Protein AF-A0A2G9M2K9-F1 (afdb_monomer_lite)

pLDDT: mean 94.93, std 4.9, range [70.88, 97.94]

Sequence (76 aa):
MILVKKIAKAADQGMAPGGFNIVQYNRPVAGQVIPHIHFHVIPRFKGDGIVLNWKQGSYKEGEIGEYAKNIKSFIS

Foldseek 3Di:
DVVLVVVLVVCCVVPVAPDWDWDWADDPVRPDPDNDTDIDTGRHHVPPPDDPPDDDDDDDVCRVVVVVVVVVVPPD

Radius of gyration: 17.04 Å; chains: 1; bounding box: 45×23×42 Å

Secondary structure (DSSP, 8-state):
-HHHHHHHHHHHHHH--SEEEEE---SGGGT--SSS---EEEEE-TT-----------PPT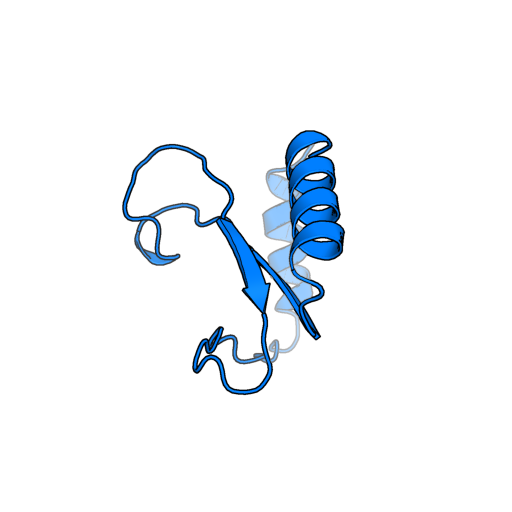THHHHHHHHHHTT--

Structure (mmCIF, N/CA/C/O backbone):
data_AF-A0A2G9M2K9-F1
#
_entry.id   AF-A0A2G9M2K9-F1
#
loop_
_atom_site.group_PDB
_atom_site.id
_atom_site.type_symbol
_atom_site.label_atom_id
_atom_site.label_alt_id
_atom_site.label_comp_id
_atom_site.label_asym_id
_atom_site.label_entity_id
_atom_site.label_seq_id
_atom_site.pdbx_PDB_ins_code
_atom_site.Cartn_x
_atom_site.Cartn_y
_atom_site.Cartn_z
_atom_site.occupancy
_atom_site.B_iso_or_equiv
_atom_site.auth_seq_id
_atom_site.auth_comp_id
_atom_site.auth_asym_id
_atom_site.auth_atom_id
_atom_site.pdbx_PDB_model_num
ATOM 1 N N . MET A 1 1 ? 7.072 6.406 9.139 1.00 70.88 1 MET A N 1
ATOM 2 C CA . MET A 1 1 ? 6.782 6.682 7.706 1.00 70.88 1 MET A CA 1
ATOM 3 C C . MET A 1 1 ? 7.897 7.390 6.926 1.00 70.88 1 MET A C 1
ATOM 5 O O . MET A 1 1 ? 7.926 7.250 5.708 1.00 70.88 1 MET A O 1
ATOM 9 N N . ILE A 1 2 ? 8.821 8.119 7.568 1.00 94.25 2 ILE A N 1
ATOM 10 C CA . ILE A 1 2 ? 9.894 8.869 6.876 1.00 94.25 2 ILE A CA 1
ATOM 11 C C . ILE A 1 2 ? 10.742 7.971 5.956 1.00 94.25 2 ILE A C 1
ATOM 13 O O . ILE A 1 2 ? 11.019 8.347 4.818 1.00 94.25 2 ILE A O 1
ATOM 17 N N . LEU A 1 3 ? 11.093 6.763 6.413 1.00 96.38 3 LEU A N 1
ATOM 18 C CA . LEU A 1 3 ? 11.914 5.828 5.638 1.00 96.38 3 LEU A CA 1
ATOM 19 C C . LEU A 1 3 ? 11.226 5.358 4.347 1.00 96.38 3 LEU A C 1
ATOM 21 O O . LEU A 1 3 ? 11.828 5.449 3.284 1.00 96.38 3 LEU A O 1
ATOM 25 N N . VAL A 1 4 ? 9.957 4.940 4.412 1.00 97.12 4 VAL A N 1
ATOM 26 C CA . VAL A 1 4 ? 9.191 4.503 3.226 1.00 97.12 4 VAL A CA 1
ATOM 27 C C . VAL A 1 4 ? 9.143 5.614 2.175 1.00 97.12 4 VAL A C 1
ATOM 29 O O . VAL A 1 4 ? 9.401 5.366 1.002 1.00 97.12 4 VAL A O 1
ATOM 32 N N . LYS A 1 5 ? 8.913 6.864 2.602 1.00 96.50 5 LYS A N 1
ATOM 33 C CA . LYS A 1 5 ? 8.936 8.036 1.714 1.00 96.50 5 LYS A CA 1
ATOM 34 C C . LYS A 1 5 ? 10.312 8.256 1.077 1.00 96.50 5 LYS A C 1
ATOM 36 O O . LYS A 1 5 ? 10.381 8.583 -0.104 1.00 96.50 5 LYS A O 1
ATOM 41 N N . LYS A 1 6 ? 11.400 8.093 1.840 1.00 97.69 6 LYS A N 1
ATOM 42 C CA . LYS A 1 6 ? 12.775 8.218 1.327 1.00 97.69 6 LYS A CA 1
ATOM 43 C C . LYS A 1 6 ? 13.061 7.166 0.252 1.00 97.69 6 LYS A C 1
ATOM 45 O O . LYS A 1 6 ? 13.570 7.519 -0.805 1.00 97.69 6 LYS A O 1
ATOM 50 N N . ILE A 1 7 ? 12.695 5.909 0.505 1.00 97.44 7 ILE A N 1
ATOM 51 C CA . ILE A 1 7 ? 12.894 4.808 -0.446 1.00 97.44 7 ILE A CA 1
ATOM 52 C C . ILE A 1 7 ? 12.040 4.999 -1.703 1.00 97.44 7 ILE A C 1
ATOM 54 O O . ILE A 1 7 ? 12.567 4.883 -2.802 1.00 97.44 7 ILE A O 1
ATOM 58 N N . ALA A 1 8 ? 10.763 5.369 -1.562 1.00 97.12 8 ALA A N 1
ATOM 59 C CA . ALA A 1 8 ? 9.889 5.627 -2.707 1.00 97.12 8 ALA A CA 1
ATOM 60 C C . ALA A 1 8 ? 10.441 6.735 -3.620 1.00 97.12 8 ALA A C 1
ATOM 62 O O . ALA A 1 8 ? 10.475 6.564 -4.832 1.00 97.12 8 ALA A O 1
ATOM 63 N N . LYS A 1 9 ? 10.955 7.831 -3.045 1.00 96.94 9 LYS A N 1
ATOM 64 C CA . LYS A 1 9 ? 11.607 8.903 -3.818 1.00 96.94 9 LYS A CA 1
ATOM 65 C C . LYS A 1 9 ? 12.875 8.441 -4.535 1.00 96.94 9 LYS A C 1
ATOM 67 O O . LYS A 1 9 ? 13.098 8.830 -5.673 1.00 96.94 9 LYS A O 1
ATOM 72 N N . ALA A 1 10 ? 13.708 7.637 -3.875 1.00 97.50 10 ALA A N 1
ATOM 73 C CA . ALA A 1 10 ? 14.917 7.103 -4.498 1.00 97.50 10 ALA A CA 1
ATOM 74 C C . ALA A 1 10 ? 14.576 6.167 -5.671 1.00 97.50 10 ALA A C 1
ATOM 76 O O . ALA A 1 10 ? 15.205 6.250 -6.722 1.00 97.50 10 ALA A O 1
ATOM 77 N N . ALA A 1 11 ? 13.548 5.328 -5.513 1.00 97.19 11 ALA A N 1
ATOM 78 C CA . ALA A 1 11 ? 13.050 4.466 -6.582 1.00 97.19 11 ALA A CA 1
ATOM 79 C C . ALA A 1 11 ? 12.473 5.273 -7.760 1.00 97.19 11 ALA A C 1
ATOM 81 O O . ALA A 1 11 ? 12.712 4.924 -8.911 1.00 97.19 11 ALA A O 1
ATOM 82 N N . ASP A 1 12 ? 11.773 6.375 -7.482 1.00 97.06 12 ASP A N 1
ATOM 83 C CA . ASP A 1 12 ? 11.244 7.293 -8.501 1.00 97.06 12 ASP A CA 1
ATOM 84 C C . ASP A 1 12 ? 12.349 7.914 -9.349 1.00 97.06 12 ASP A C 1
ATOM 86 O O . ASP A 1 12 ? 12.341 7.802 -10.572 1.00 97.06 12 ASP A O 1
ATOM 90 N N . GLN A 1 13 ? 13.371 8.466 -8.698 1.00 97.50 13 GLN A N 1
ATOM 91 C CA . GLN A 1 13 ? 14.508 9.068 -9.390 1.00 97.50 13 GLN A CA 1
ATOM 92 C C . GLN A 1 13 ? 15.341 8.043 -10.168 1.00 97.50 13 GLN A C 1
ATOM 94 O O . GLN A 1 13 ? 15.831 8.351 -11.250 1.00 97.50 13 GLN A O 1
ATOM 99 N N . GLY A 1 14 ? 15.518 6.838 -9.620 1.00 97.69 14 GLY A N 1
ATOM 100 C CA . GLY A 1 14 ? 16.355 5.806 -10.231 1.00 97.69 14 GLY A CA 1
ATOM 101 C C . GLY A 1 14 ? 15.692 5.048 -11.381 1.00 97.69 14 GLY A C 1
ATOM 102 O O . GLY A 1 14 ? 16.400 4.432 -12.173 1.00 97.69 14 GLY A O 1
ATOM 103 N N . MET A 1 15 ? 14.357 5.052 -11.464 1.00 97.19 15 MET A N 1
ATOM 104 C CA . MET A 1 15 ? 13.620 4.180 -12.390 1.00 97.19 15 MET A CA 1
ATOM 105 C C . MET A 1 15 ? 12.552 4.895 -13.228 1.00 97.19 15 MET A C 1
ATOM 107 O O . MET A 1 15 ? 12.033 4.279 -14.156 1.00 97.19 15 MET A O 1
ATOM 111 N N . ALA A 1 16 ? 12.208 6.150 -12.910 1.00 96.88 16 ALA A N 1
ATOM 112 C CA . ALA A 1 16 ? 11.171 6.948 -13.574 1.00 96.88 16 ALA A CA 1
ATOM 113 C C . ALA A 1 16 ? 9.867 6.167 -13.885 1.00 96.88 16 ALA A C 1
ATOM 115 O O . ALA A 1 16 ? 9.426 6.122 -15.039 1.00 96.88 16 ALA A O 1
ATOM 116 N N . PRO A 1 17 ? 9.251 5.500 -12.889 1.00 97.56 17 PRO A N 1
ATOM 117 C CA . PRO A 1 17 ? 8.026 4.741 -13.102 1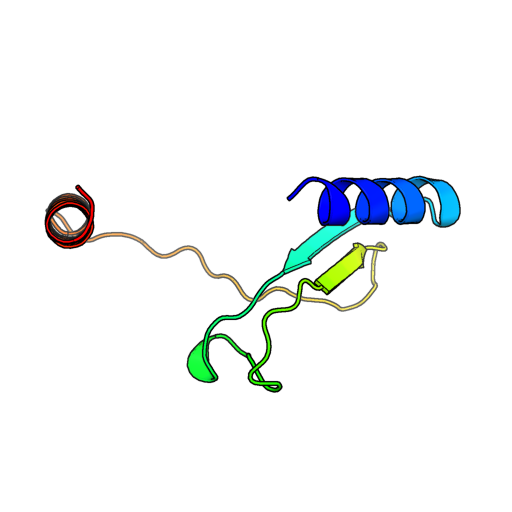.00 97.56 17 PRO A CA 1
ATOM 118 C C . PRO A 1 17 ? 6.828 5.664 -13.369 1.00 97.56 17 PRO A C 1
ATOM 120 O O . PRO A 1 17 ? 6.830 6.846 -13.042 1.00 97.56 17 PRO A O 1
ATOM 123 N N . GLY A 1 18 ? 5.745 5.104 -13.909 1.00 96.62 18 GLY A N 1
ATOM 124 C CA . GLY A 1 18 ? 4.486 5.835 -14.105 1.00 96.62 18 GLY A CA 1
ATOM 125 C C . GLY A 1 18 ? 3.675 6.038 -12.818 1.00 96.62 18 GLY A C 1
ATOM 126 O O . GLY A 1 18 ? 2.657 6.725 -12.834 1.00 96.62 18 GLY A O 1
ATOM 127 N N . GLY A 1 19 ? 4.087 5.416 -11.711 1.00 94.81 19 GLY A N 1
ATOM 128 C CA . GLY A 1 19 ? 3.448 5.534 -10.404 1.00 94.81 19 GLY A CA 1
ATOM 129 C C . GLY A 1 19 ? 3.997 4.531 -9.391 1.00 94.81 19 GLY A C 1
ATOM 130 O O . GLY A 1 19 ? 4.982 3.842 -9.651 1.00 94.81 19 GLY A O 1
ATOM 131 N N . PHE A 1 20 ? 3.338 4.422 -8.234 1.00 94.94 20 PHE A N 1
ATOM 132 C CA . PHE A 1 20 ? 3.739 3.513 -7.157 1.00 94.94 20 PHE A CA 1
ATOM 133 C C . PHE A 1 20 ? 2.553 2.895 -6.436 1.00 94.94 20 PHE A C 1
ATOM 135 O O . PHE A 1 20 ? 1.510 3.528 -6.263 1.00 94.94 20 PHE A O 1
ATOM 142 N N . ASN A 1 21 ? 2.770 1.701 -5.886 1.00 95.50 21 ASN A N 1
ATOM 143 C CA . ASN A 1 21 ? 1.996 1.228 -4.748 1.00 95.50 21 ASN A CA 1
ATOM 144 C C . ASN A 1 21 ? 2.878 1.124 -3.508 1.00 95.50 21 ASN A C 1
ATOM 146 O O . ASN A 1 21 ? 3.989 0.597 -3.559 1.00 95.50 21 ASN A O 1
ATOM 150 N N . ILE A 1 22 ? 2.339 1.598 -2.388 1.00 95.75 22 ILE A N 1
ATOM 151 C CA . ILE A 1 22 ? 2.871 1.344 -1.054 1.00 95.75 22 ILE A CA 1
ATOM 152 C C . ILE A 1 22 ? 1.869 0.432 -0.366 1.00 95.75 22 ILE A C 1
ATOM 154 O O . ILE A 1 22 ? 0.720 0.828 -0.176 1.00 95.75 22 ILE A O 1
ATOM 158 N N . VAL A 1 23 ? 2.283 -0.788 -0.035 1.00 95.50 23 VAL A N 1
ATOM 159 C CA . VAL A 1 23 ? 1.367 -1.806 0.485 1.00 95.50 23 VAL A CA 1
ATOM 160 C C . VAL A 1 23 ? 1.926 -2.414 1.757 1.00 95.50 23 VAL A C 1
ATOM 162 O O . VAL A 1 23 ? 3.107 -2.751 1.833 1.00 95.50 23 VAL A O 1
ATOM 165 N N . GLN A 1 24 ? 1.065 -2.555 2.755 1.00 96.56 24 GLN A N 1
ATOM 166 C CA . GLN A 1 24 ? 1.367 -3.249 3.993 1.00 96.56 24 GLN A 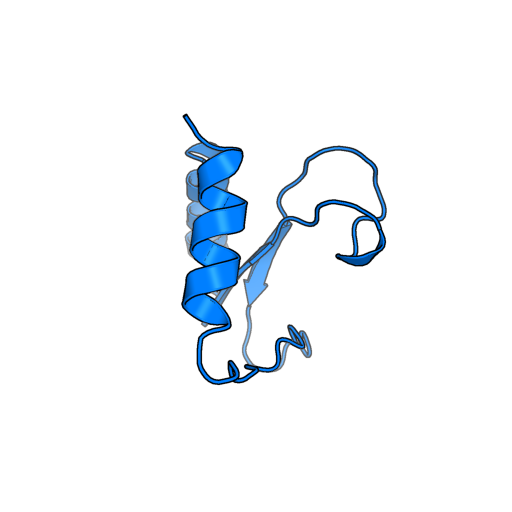CA 1
ATOM 167 C C . GLN A 1 24 ? 0.163 -4.105 4.367 1.00 96.56 24 GLN A C 1
ATOM 169 O O . GLN A 1 24 ? -0.961 -3.611 4.429 1.00 96.56 24 GLN A O 1
ATOM 174 N N . TYR A 1 25 ? 0.407 -5.391 4.593 1.00 96.19 25 TYR A N 1
ATOM 175 C CA . TYR A 1 25 ? -0.633 -6.350 4.937 1.00 96.19 25 TYR A CA 1
ATOM 176 C C . TYR A 1 25 ? -0.532 -6.735 6.408 1.00 96.19 25 TYR A C 1
ATOM 178 O O . TYR A 1 25 ? 0.555 -7.027 6.909 1.00 96.19 25 TYR A O 1
ATOM 186 N N . ASN A 1 26 ? -1.679 -6.754 7.087 1.00 97.44 26 ASN A N 1
ATOM 187 C CA . ASN A 1 26 ? -1.807 -7.218 8.462 1.00 97.44 26 ASN A CA 1
ATOM 188 C C . ASN A 1 26 ? -2.675 -8.470 8.479 1.00 97.44 26 ASN A C 1
ATOM 190 O O . ASN A 1 26 ? -3.854 -8.400 8.134 1.00 97.44 26 ASN A O 1
ATOM 194 N N . ARG A 1 27 ? -2.109 -9.575 8.969 1.00 97.19 27 ARG A N 1
ATOM 195 C CA . ARG A 1 27 ? -2.725 -10.907 9.064 1.00 97.19 27 ARG A CA 1
ATOM 196 C C . ARG A 1 27 ? -2.912 -11.611 7.703 1.00 97.19 27 ARG A C 1
ATOM 198 O O . ARG A 1 27 ? -2.979 -10.952 6.662 1.00 97.19 27 ARG A O 1
ATOM 205 N N . PRO A 1 28 ? -3.030 -12.956 7.694 1.00 96.94 28 PRO A N 1
ATOM 206 C CA . PRO A 1 28 ? -3.061 -13.738 6.453 1.00 96.94 28 PRO A CA 1
ATOM 207 C C . PRO A 1 28 ? -4.220 -13.412 5.507 1.00 96.94 28 PRO A C 1
ATOM 209 O O . PRO A 1 28 ? -4.020 -13.399 4.299 1.00 96.94 28 PRO A O 1
ATOM 212 N N . VAL A 1 29 ? -5.409 -13.083 6.030 1.00 95.62 29 VAL A N 1
ATOM 213 C CA . VAL A 1 29 ? -6.590 -12.739 5.205 1.00 95.62 29 VAL A CA 1
ATOM 214 C C . VAL A 1 29 ? -6.345 -11.497 4.344 1.00 95.62 29 VAL A C 1
ATOM 216 O O . VAL A 1 29 ? -6.860 -11.408 3.235 1.00 95.62 29 VAL A O 1
ATOM 219 N N . ALA A 1 30 ? -5.524 -10.557 4.822 1.00 94.25 30 ALA A N 1
ATOM 220 C CA . ALA A 1 30 ? -5.126 -9.391 4.041 1.00 94.25 30 ALA A CA 1
ATOM 221 C C . ALA A 1 30 ? -3.991 -9.692 3.044 1.00 94.25 30 ALA A C 1
ATOM 223 O O . ALA A 1 30 ? -3.647 -8.813 2.267 1.00 94.25 30 ALA A O 1
ATOM 224 N N . GLY A 1 31 ? -3.397 -10.892 3.064 1.00 93.75 31 GLY A N 1
ATOM 225 C CA . GLY A 1 31 ? -2.273 -11.284 2.206 1.00 93.75 31 GLY A CA 1
ATOM 226 C C . GLY A 1 31 ? -0.904 -11.313 2.898 1.00 93.75 31 GLY A C 1
ATOM 227 O O . GLY A 1 31 ? 0.112 -11.466 2.222 1.00 93.75 31 GLY A O 1
ATOM 228 N N . GLN A 1 32 ? -0.831 -11.172 4.229 1.00 97.62 32 GLN A N 1
ATOM 229 C CA . GLN A 1 32 ? 0.449 -11.258 4.941 1.00 97.62 32 GLN A CA 1
ATOM 230 C C . GLN A 1 32 ? 0.939 -12.711 5.021 1.00 97.62 32 GLN A C 1
ATOM 232 O O . GLN A 1 32 ? 0.368 -13.522 5.746 1.00 97.62 32 GLN A O 1
ATOM 237 N N . VAL A 1 33 ? 2.035 -13.013 4.325 1.00 97.12 33 VAL A N 1
ATOM 238 C CA . VAL A 1 33 ? 2.684 -14.337 4.368 1.00 97.12 33 VAL A CA 1
ATOM 239 C C . VAL A 1 33 ? 3.756 -14.404 5.459 1.00 97.12 33 VAL A C 1
ATOM 241 O O . VAL A 1 33 ? 3.839 -15.389 6.185 1.00 97.12 33 VAL A O 1
ATOM 244 N N . ILE A 1 34 ? 4.557 -13.342 5.613 1.00 97.06 34 ILE A N 1
ATOM 245 C CA . ILE A 1 34 ? 5.610 -13.265 6.634 1.00 97.06 34 ILE A CA 1
ATOM 246 C C . ILE A 1 34 ? 5.096 -12.470 7.842 1.00 97.06 34 ILE A C 1
ATOM 248 O O . ILE A 1 34 ? 4.768 -11.289 7.675 1.00 97.06 34 ILE A O 1
ATOM 252 N N . PRO A 1 35 ? 5.053 -13.058 9.056 1.00 96.12 35 PRO A N 1
ATOM 253 C CA . PRO A 1 35 ? 4.506 -12.426 10.260 1.00 96.12 35 PRO A CA 1
ATOM 254 C C . PRO A 1 35 ? 5.488 -11.422 10.895 1.00 96.12 35 PRO A C 1
ATOM 256 O O . PRO A 1 35 ? 5.742 -11.430 12.094 1.00 96.12 35 PRO A O 1
ATOM 259 N N . HIS A 1 36 ? 6.048 -10.540 10.070 1.00 97.00 36 HIS A N 1
ATOM 260 C CA . HIS A 1 36 ? 6.883 -9.407 10.453 1.00 97.00 36 HIS A CA 1
ATOM 261 C C . HIS A 1 36 ? 6.376 -8.175 9.703 1.00 97.00 36 HIS A C 1
ATOM 263 O O . HIS A 1 36 ? 6.014 -8.278 8.530 1.00 97.00 36 HIS A O 1
ATOM 269 N N . ILE A 1 37 ? 6.328 -7.010 10.347 1.00 96.94 37 ILE A N 1
ATOM 270 C CA . ILE A 1 37 ? 5.854 -5.785 9.694 1.00 96.94 37 ILE A CA 1
ATOM 271 C C . ILE A 1 37 ? 6.819 -5.348 8.586 1.00 96.94 37 ILE A C 1
ATOM 273 O O . ILE A 1 37 ? 7.986 -5.067 8.828 1.00 96.94 37 ILE A O 1
ATOM 277 N N . HIS A 1 38 ? 6.333 -5.259 7.354 1.00 97.00 38 HIS A N 1
ATOM 278 C CA . HIS A 1 38 ? 7.119 -4.782 6.220 1.00 97.00 38 HIS A CA 1
ATOM 279 C C . HIS A 1 38 ? 6.242 -3.970 5.274 1.00 97.00 38 HIS A C 1
ATOM 281 O O . HIS A 1 38 ? 5.031 -4.162 5.206 1.00 97.00 38 HIS A O 1
ATOM 287 N N . PHE A 1 39 ? 6.871 -3.053 4.545 1.00 97.38 39 PHE A N 1
ATOM 288 C CA . PHE A 1 39 ? 6.217 -2.242 3.529 1.00 97.38 39 PHE A CA 1
ATOM 289 C C . PHE A 1 39 ? 6.765 -2.636 2.167 1.00 97.38 39 PHE A C 1
ATOM 291 O O . PHE A 1 39 ? 7.972 -2.563 1.936 1.00 97.38 39 PHE A O 1
ATOM 298 N N . HIS A 1 40 ? 5.875 -3.002 1.256 1.00 96.25 40 HIS A N 1
ATOM 299 C CA . HIS A 1 40 ? 6.211 -3.081 -0.153 1.00 96.25 40 HIS A CA 1
ATOM 300 C C . HIS A 1 40 ? 6.244 -1.666 -0.733 1.00 96.25 40 HIS A C 1
ATOM 302 O O . HIS A 1 40 ? 5.297 -0.898 -0.557 1.00 96.25 40 HIS A O 1
ATOM 308 N N . VAL A 1 41 ? 7.327 -1.339 -1.436 1.00 96.69 41 VAL A N 1
ATOM 309 C CA . VAL A 1 41 ? 7.441 -0.156 -2.294 1.00 96.69 41 VAL A CA 1
ATOM 310 C C . VAL A 1 41 ? 7.560 -0.678 -3.716 1.00 96.69 41 VAL A C 1
ATOM 312 O O . VAL A 1 41 ? 8.586 -1.249 -4.070 1.00 96.69 41 VAL A O 1
ATOM 315 N N . ILE A 1 42 ? 6.490 -0.550 -4.498 1.00 96.06 42 ILE A N 1
ATOM 316 C CA . ILE A 1 42 ? 6.371 -1.182 -5.816 1.00 96.06 42 ILE A CA 1
ATOM 317 C C . ILE A 1 42 ? 6.297 -0.074 -6.876 1.00 96.06 42 ILE A C 1
ATOM 319 O O . ILE A 1 42 ? 5.229 0.530 -7.025 1.00 96.06 42 ILE A O 1
ATOM 323 N N . PRO A 1 43 ? 7.398 0.228 -7.592 1.00 96.75 43 PRO A N 1
ATOM 324 C CA . PRO A 1 43 ? 7.368 1.051 -8.800 1.00 96.75 43 PRO A CA 1
ATOM 325 C C . PRO A 1 43 ? 6.437 0.427 -9.842 1.00 96.75 43 PRO A C 1
ATOM 327 O O . PRO A 1 43 ? 6.486 -0.782 -10.063 1.00 96.75 43 PRO A O 1
ATOM 330 N N . ARG A 1 44 ? 5.577 1.234 -10.465 1.00 97.06 44 ARG A N 1
ATOM 331 C CA . ARG A 1 44 ? 4.566 0.776 -11.424 1.00 97.06 44 ARG A CA 1
ATOM 332 C C . ARG A 1 44 ? 4.881 1.268 -12.823 1.00 97.06 44 ARG A C 1
ATOM 334 O O . ARG A 1 44 ? 5.115 2.457 -13.037 1.00 97.06 44 ARG A O 1
ATOM 341 N N . PHE A 1 45 ? 4.814 0.360 -13.784 1.00 96.81 45 PHE A N 1
ATOM 342 C CA . PHE A 1 45 ? 5.023 0.665 -15.195 1.00 96.81 45 PHE A CA 1
ATOM 343 C C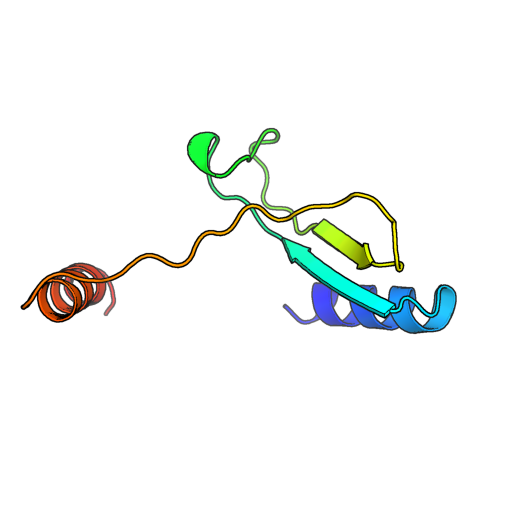 . PHE A 1 45 ? 3.766 0.320 -15.982 1.00 96.81 45 PHE A C 1
ATOM 345 O O . PHE A 1 45 ? 3.019 -0.599 -15.638 1.00 96.81 45 PHE A O 1
ATOM 352 N N . LYS A 1 46 ? 3.510 1.069 -17.056 1.00 96.12 46 LYS A N 1
ATOM 353 C CA . LYS A 1 46 ? 2.357 0.800 -17.916 1.00 96.12 46 LYS A CA 1
ATOM 354 C C . LYS A 1 46 ? 2.472 -0.625 -18.470 1.00 96.12 46 LYS A C 1
ATOM 356 O O . LYS A 1 46 ? 3.431 -0.932 -19.166 1.00 96.12 46 LYS A O 1
ATOM 361 N N . GLY A 1 47 ? 1.480 -1.465 -18.176 1.00 95.12 47 GLY A N 1
ATOM 362 C CA . GLY A 1 47 ? 1.431 -2.850 -18.653 1.00 95.12 47 GLY A CA 1
ATOM 363 C C . GLY A 1 47 ? 2.155 -3.882 -17.780 1.00 95.12 47 GLY A C 1
ATOM 364 O O . GLY A 1 47 ? 2.300 -5.013 -18.222 1.00 95.12 47 GLY A O 1
ATOM 365 N N . ASP A 1 48 ? 2.566 -3.550 -16.551 1.00 95.19 48 ASP A N 1
ATOM 366 C CA . ASP A 1 48 ? 3.270 -4.487 -15.650 1.00 95.19 48 ASP A CA 1
ATOM 367 C C . ASP A 1 48 ? 2.423 -5.666 -15.117 1.00 95.19 48 ASP A C 1
ATOM 369 O O . ASP A 1 48 ? 2.927 -6.511 -14.381 1.00 95.19 48 ASP A O 1
ATOM 373 N N . GLY A 1 49 ? 1.134 -5.729 -15.466 1.00 93.62 49 GLY A N 1
ATOM 374 C CA . GLY A 1 49 ? 0.234 -6.825 -15.101 1.00 93.62 49 GLY A CA 1
ATOM 375 C C . GLY A 1 49 ? -0.170 -6.874 -13.623 1.00 93.62 49 GLY A C 1
ATOM 376 O O . GLY A 1 49 ? -0.958 -7.738 -13.244 1.00 93.62 49 GLY A O 1
ATOM 377 N N . ILE A 1 50 ? 0.309 -5.953 -12.777 1.00 91.94 50 ILE A N 1
ATOM 378 C CA . ILE A 1 50 ? -0.040 -5.930 -11.353 1.00 91.94 50 ILE A CA 1
ATOM 379 C C . ILE A 1 50 ? -1.420 -5.288 -11.174 1.00 91.94 50 ILE A C 1
ATOM 381 O O . ILE A 1 50 ? -1.632 -4.107 -11.464 1.00 91.94 50 ILE A O 1
ATOM 385 N N . VAL A 1 51 ? -2.360 -6.049 -10.615 1.00 85.62 51 VAL A N 1
ATOM 386 C CA . VAL A 1 51 ? -3.714 -5.576 -10.302 1.00 85.62 51 VAL A CA 1
ATOM 387 C C . VAL A 1 51 ? -3.930 -5.629 -8.796 1.00 85.62 51 VAL A C 1
ATOM 389 O O . VAL A 1 51 ? -3.947 -6.699 -8.194 1.00 85.62 51 VAL A O 1
ATOM 392 N N . LEU A 1 52 ? -4.136 -4.464 -8.180 1.00 84.25 52 LEU A N 1
ATOM 393 C CA . LEU A 1 52 ? -4.670 -4.397 -6.823 1.00 84.25 52 LEU A CA 1
ATOM 394 C C . LEU A 1 52 ? -6.188 -4.539 -6.923 1.00 84.25 52 LEU A C 1
ATOM 396 O O . LEU A 1 52 ? -6.875 -3.603 -7.324 1.00 84.25 52 LEU A O 1
ATOM 400 N N . ASN A 1 53 ? -6.700 -5.730 -6.611 1.00 82.75 53 ASN A N 1
ATOM 401 C CA . ASN A 1 53 ? -8.109 -6.093 -6.784 1.00 82.75 53 ASN A CA 1
ATOM 402 C C . ASN A 1 53 ? -9.015 -5.490 -5.692 1.00 82.75 53 ASN A C 1
ATOM 404 O O . ASN A 1 53 ? -9.735 -6.201 -4.992 1.00 82.75 53 ASN A O 1
ATOM 408 N N . TRP A 1 54 ? -8.958 -4.171 -5.519 1.00 83.75 54 TRP A N 1
ATOM 409 C CA . TRP A 1 54 ? -9.858 -3.447 -4.635 1.00 83.75 54 TRP A CA 1
ATOM 410 C C . TRP A 1 54 ? -11.137 -3.088 -5.390 1.00 83.75 54 TRP A C 1
ATOM 412 O O . TRP A 1 54 ? -11.106 -2.367 -6.387 1.00 83.75 54 TRP A O 1
ATOM 422 N N . LYS A 1 55 ? -12.268 -3.601 -4.907 1.00 87.44 55 LYS A N 1
ATOM 423 C CA . LYS A 1 55 ? -13.597 -3.259 -5.412 1.00 87.44 55 LYS A CA 1
ATOM 424 C C . LYS A 1 55 ? -14.273 -2.353 -4.399 1.00 87.44 55 LYS A C 1
ATOM 426 O O . LYS A 1 55 ? -14.454 -2.746 -3.248 1.00 87.44 55 LYS A O 1
ATOM 431 N N . GLN A 1 56 ? -14.638 -1.151 -4.830 1.00 89.75 56 GLN A N 1
ATOM 432 C CA . GLN A 1 56 ? -15.398 -0.235 -3.994 1.00 89.75 56 GLN A CA 1
ATOM 433 C C . GLN A 1 56 ? -16.767 -0.849 -3.676 1.00 89.75 56 GLN A C 1
ATOM 435 O O . GLN A 1 56 ? -17.517 -1.202 -4.584 1.00 89.75 56 GLN A O 1
ATOM 440 N N . GLY A 1 57 ? -17.073 -0.985 -2.388 1.00 91.12 57 GLY A N 1
ATOM 441 C CA . GLY A 1 57 ? -18.403 -1.357 -1.908 1.00 91.12 57 GLY A CA 1
ATOM 442 C C . GLY A 1 57 ? -19.293 -0.136 -1.660 1.00 91.12 57 GLY A C 1
ATOM 443 O O . GLY A 1 57 ? -18.865 1.010 -1.805 1.00 91.12 57 GLY A O 1
ATOM 444 N N . SER A 1 58 ? -20.525 -0.394 -1.231 1.00 94.81 58 SER A N 1
ATOM 445 C CA . SER A 1 58 ? -21.481 0.612 -0.759 1.00 94.81 58 SER A CA 1
ATOM 446 C C . SER A 1 58 ? -21.924 0.288 0.664 1.00 94.81 58 SER A C 1
ATOM 448 O O . SER A 1 58 ? -22.002 -0.887 1.020 1.00 94.81 58 SER A O 1
ATOM 450 N N . TYR A 1 59 ? -22.268 1.314 1.438 1.00 96.50 59 TYR A N 1
ATOM 451 C CA . TYR A 1 59 ? -22.844 1.142 2.770 1.00 96.50 59 TYR A CA 1
ATOM 452 C C . TYR A 1 59 ? -24.371 1.076 2.712 1.00 96.50 59 TYR A C 1
ATOM 454 O O . TYR A 1 59 ? -24.995 1.744 1.884 1.00 96.50 59 TYR A O 1
ATOM 462 N N . LYS A 1 60 ? -24.973 0.308 3.618 1.00 97.50 60 LYS A N 1
ATOM 463 C CA . LYS A 1 60 ? -26.409 0.373 3.918 1.00 97.50 60 LYS A CA 1
ATOM 464 C C . LYS A 1 60 ? -26.729 1.630 4.732 1.00 97.50 60 LYS A C 1
ATOM 466 O O . LYS A 1 60 ? -25.844 2.258 5.317 1.00 97.50 60 LYS A O 1
ATOM 471 N N . GLU A 1 61 ? -28.009 1.992 4.793 1.00 97.19 61 GLU A N 1
ATOM 472 C CA . GLU A 1 61 ? -28.472 3.091 5.643 1.00 97.19 61 GLU A CA 1
ATOM 473 C C . GLU A 1 61 ? -28.070 2.846 7.110 1.00 97.19 61 GLU A C 1
ATOM 475 O O . GLU A 1 61 ? -28.238 1.747 7.634 1.00 97.19 61 GLU A O 1
ATOM 480 N N . GLY A 1 62 ? -27.467 3.849 7.754 1.00 96.88 62 GLY A N 1
ATOM 481 C CA . GLY A 1 62 ? -26.986 3.777 9.142 1.00 96.88 62 GLY A CA 1
ATOM 482 C C . GLY A 1 62 ? -25.655 3.035 9.373 1.00 96.88 62 GLY A C 1
ATOM 483 O O . GLY A 1 62 ? -24.978 3.317 10.362 1.00 96.88 62 GLY A O 1
ATOM 484 N N . GLU A 1 63 ? -25.219 2.170 8.452 1.00 97.69 63 GLU A N 1
ATOM 485 C CA . GLU A 1 63 ? -24.067 1.265 8.636 1.00 97.69 63 GLU A CA 1
ATOM 486 C C . GLU A 1 63 ? -22.741 2.013 8.863 1.00 97.69 63 GLU A C 1
ATOM 488 O O . GLU A 1 63 ? -21.968 1.682 9.762 1.00 97.69 63 GLU A O 1
ATOM 493 N N . ILE A 1 64 ? -22.496 3.090 8.108 1.00 97.00 64 ILE A N 1
ATOM 494 C CA . ILE A 1 64 ? -21.283 3.906 8.279 1.00 97.00 64 ILE A CA 1
ATOM 495 C C . ILE A 1 64 ? -21.205 4.549 9.674 1.00 97.00 64 ILE A C 1
ATOM 497 O O . ILE A 1 64 ? -20.120 4.667 10.248 1.00 97.00 64 ILE A O 1
ATOM 501 N N . GLY A 1 65 ? -22.352 4.946 10.237 1.00 97.44 65 GLY A N 1
ATOM 502 C CA . GLY A 1 65 ? -22.437 5.539 11.571 1.00 97.44 65 GLY A CA 1
ATOM 503 C C . GLY A 1 65 ? -22.167 4.510 12.665 1.00 97.44 65 GLY A C 1
ATOM 504 O O . GLY A 1 65 ? -21.430 4.795 13.613 1.00 97.44 65 GLY A O 1
ATOM 505 N N . GLU A 1 66 ? -22.700 3.299 12.500 1.00 97.94 66 GLU A N 1
ATOM 506 C CA . GLU A 1 66 ? -22.422 2.165 13.380 1.00 97.94 66 GLU A CA 1
ATOM 507 C C . GLU A 1 66 ? -20.929 1.808 13.380 1.00 97.94 66 GLU A C 1
ATOM 509 O O . GLU A 1 66 ? -20.306 1.743 14.442 1.00 97.94 66 GLU A O 1
ATOM 514 N N . TYR A 1 67 ? -20.318 1.665 12.201 1.00 97.06 67 TYR A N 1
ATOM 515 C CA . TYR A 1 67 ? -18.889 1.366 12.078 1.00 97.06 67 TYR A CA 1
ATOM 516 C C . TYR A 1 67 ? -18.021 2.446 12.721 1.00 97.06 67 TYR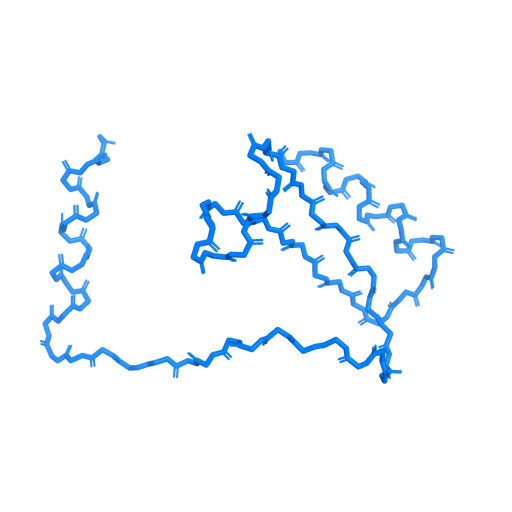 A C 1
ATOM 518 O O . TYR A 1 67 ? -17.089 2.130 13.462 1.00 97.06 67 TYR A O 1
ATOM 526 N N . ALA A 1 68 ? -18.352 3.721 12.508 1.00 97.06 68 ALA A N 1
ATOM 527 C CA . ALA A 1 68 ? -17.640 4.826 13.137 1.00 97.06 68 ALA A CA 1
ATOM 528 C C . ALA A 1 68 ? -17.747 4.785 14.671 1.00 97.06 68 ALA A C 1
ATOM 530 O O . ALA A 1 68 ? -16.745 5.007 15.352 1.00 97.06 68 ALA A O 1
ATOM 531 N N . LYS A 1 69 ? -18.930 4.482 15.225 1.00 97.56 69 LYS A N 1
ATOM 532 C CA . LYS A 1 69 ? -19.129 4.328 16.675 1.00 97.56 69 LYS A CA 1
ATOM 533 C C . LYS A 1 69 ? -18.287 3.180 17.233 1.00 97.56 69 LYS A C 1
ATOM 535 O O . LYS A 1 69 ? -17.594 3.377 18.229 1.00 97.56 69 LYS A O 1
ATOM 540 N N . ASN A 1 70 ? -18.311 2.026 16.570 1.00 97.50 70 ASN A N 1
ATOM 541 C CA . ASN A 1 70 ? -17.556 0.846 16.987 1.00 97.50 70 ASN A CA 1
ATOM 542 C C . ASN A 1 70 ? -16.046 1.093 16.934 1.00 97.50 70 ASN A C 1
ATOM 544 O O . ASN A 1 70 ? -15.334 0.707 17.846 1.00 97.50 70 ASN A O 1
ATOM 548 N N . ILE A 1 71 ? -15.535 1.775 15.906 1.00 97.31 71 ILE A N 1
ATOM 549 C CA . ILE A 1 71 ? -14.108 2.124 15.8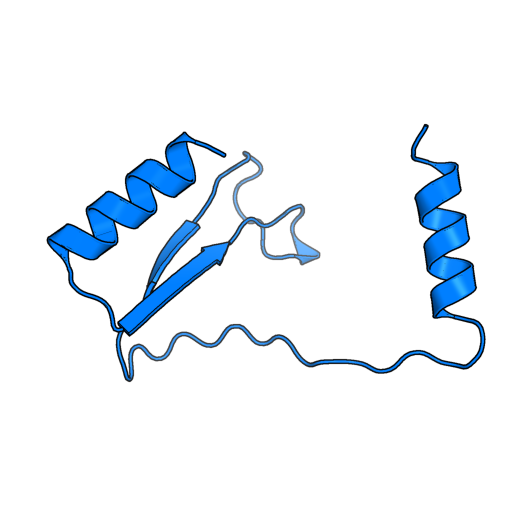43 1.00 97.31 71 ILE A CA 1
ATOM 550 C C . ILE A 1 71 ? -13.746 3.089 16.981 1.00 97.31 71 ILE A C 1
ATOM 552 O O . ILE A 1 71 ? -12.762 2.868 17.685 1.00 97.31 71 ILE A O 1
ATOM 556 N N . LYS A 1 72 ? -14.556 4.134 17.198 1.00 97.31 72 LYS A N 1
ATOM 557 C CA . LYS A 1 72 ? -14.311 5.132 18.250 1.00 97.31 72 LYS A CA 1
ATOM 558 C C . LYS A 1 72 ? -14.326 4.539 19.655 1.00 97.31 72 LYS A C 1
ATOM 560 O O . LYS A 1 72 ? -13.585 5.024 20.494 1.00 97.31 72 LYS A O 1
ATOM 565 N N . SER A 1 73 ? -15.101 3.488 19.931 1.00 97.62 73 SER A N 1
ATOM 566 C CA . SER A 1 73 ? -15.094 2.875 21.268 1.00 97.62 73 SER A CA 1
ATOM 567 C C . SER A 1 73 ? -13.756 2.229 21.650 1.00 97.62 73 SER A C 1
ATOM 569 O O . SER A 1 73 ? -13.556 1.921 22.820 1.00 97.62 73 SER A O 1
ATOM 571 N N . PHE A 1 74 ? -12.848 2.023 20.690 1.00 96.75 74 PHE A N 1
ATOM 572 C CA . PHE A 1 74 ? -11.517 1.449 20.918 1.00 96.75 74 PHE A CA 1
ATOM 573 C C . PHE A 1 74 ? -10.373 2.445 20.694 1.00 96.75 74 PHE A C 1
ATOM 575 O O . PHE A 1 74 ? -9.209 2.047 20.721 1.00 96.75 74 PHE A O 1
ATOM 582 N N . ILE A 1 75 ? -10.680 3.724 20.461 1.00 92.19 75 ILE A N 1
ATOM 583 C CA . ILE A 1 75 ? -9.681 4.778 20.278 1.00 92.19 75 ILE A CA 1
ATOM 584 C C . ILE A 1 75 ? -9.988 5.880 21.292 1.00 92.19 75 ILE A C 1
ATOM 586 O O . ILE A 1 75 ? -11.084 6.433 21.287 1.00 92.19 75 ILE A O 1
ATOM 590 N N . SER A 1 76 ? -9.024 6.149 22.175 1.00 74.69 76 SER A N 1
ATOM 591 C CA . SER A 1 76 ? -9.085 7.203 23.198 1.00 74.69 76 SER A CA 1
ATOM 592 C C . SER A 1 76 ? -9.128 8.601 22.598 1.00 74.69 76 SER A C 1
ATOM 594 O O . SER A 1 76 ? -8.300 8.835 21.684 1.00 74.69 76 SER A O 1
#